Protein AF-A0A433XZ37-F1 (afdb_monomer)

Sequence (106 aa):
MSTLIHKKKLYQQDKIGKCVFVGYGHDGVAKYCSMCGTTPSKPFNQYREHYDKSYPFHLTGYSSNNRVYVSKSPIDVMSRATLSLLRGQEWKSDHYLSLGLSGSCT

Foldseek 3Di:
DVVCVVLVQWDADPPQRWIKGFFADPVRHTQAIAIDHPDPPDDDPPDDVRRDLVRFRKDAADPVADAEAEDAAPVVQVVVLVVCVVVVHHSSNYMYTHSGNPPPPD

Structure (mmCIF, N/CA/C/O backbone):
data_AF-A0A433XZ37-F1
#
_entry.id   AF-A0A433XZ37-F1
#
loop_
_atom_site.group_PDB
_atom_site.id
_atom_site.type_symbol
_atom_site.label_atom_id
_atom_site.label_alt_id
_atom_site.label_comp_id
_atom_site.label_asym_id
_atom_site.label_entity_id
_atom_site.label_seq_id
_atom_site.pdbx_PDB_ins_code
_atom_site.Cartn_x
_atom_site.Cartn_y
_atom_site.Cartn_z
_atom_site.occupancy
_atom_site.B_iso_or_equiv
_atom_site.auth_seq_id
_atom_site.auth_comp_id
_atom_site.auth_asym_id
_atom_site.auth_atom_id
_atom_site.pdbx_PDB_model_num
ATOM 1 N N . MET A 1 1 ? 2.896 0.439 7.844 1.00 76.62 1 MET A N 1
ATOM 2 C CA . MET A 1 1 ? 3.177 0.490 6.387 1.00 76.62 1 MET A CA 1
ATOM 3 C C . MET A 1 1 ? 4.399 -0.325 5.952 1.00 76.62 1 MET A C 1
ATOM 5 O O . MET A 1 1 ? 4.381 -0.819 4.832 1.00 76.62 1 MET A O 1
ATOM 9 N N . SER A 1 2 ? 5.399 -0.574 6.811 1.00 82.56 2 SER A N 1
ATOM 10 C CA . SER A 1 2 ? 6.548 -1.468 6.522 1.00 82.56 2 SER A CA 1
ATOM 11 C C . SER A 1 2 ? 6.164 -2.852 5.971 1.00 82.56 2 SER A C 1
ATOM 13 O O . SER A 1 2 ? 6.851 -3.401 5.117 1.00 82.56 2 SER A O 1
ATOM 15 N N . THR A 1 3 ? 5.009 -3.390 6.372 1.00 86.62 3 THR A N 1
ATOM 16 C CA . THR A 1 3 ? 4.447 -4.649 5.854 1.00 86.62 3 THR A CA 1
ATOM 17 C C . THR A 1 3 ? 4.325 -4.695 4.327 1.00 86.62 3 THR A C 1
ATOM 19 O O . THR A 1 3 ? 4.411 -5.774 3.750 1.00 86.62 3 THR A O 1
ATOM 22 N N . LEU A 1 4 ? 4.132 -3.557 3.652 1.00 89.69 4 LEU A N 1
ATOM 23 C CA . LEU A 1 4 ? 4.024 -3.511 2.189 1.00 89.69 4 LEU A CA 1
ATOM 24 C C . LEU A 1 4 ? 5.358 -3.786 1.499 1.00 89.69 4 LEU A C 1
ATOM 26 O O . LEU A 1 4 ? 5.367 -4.415 0.444 1.00 89.69 4 LEU A O 1
ATOM 30 N N . ILE A 1 5 ? 6.462 -3.384 2.130 1.00 90.69 5 ILE A N 1
ATOM 31 C CA . ILE A 1 5 ? 7.822 -3.676 1.673 1.00 90.69 5 ILE A CA 1
ATOM 32 C C . ILE A 1 5 ? 8.104 -5.167 1.858 1.00 90.69 5 ILE A C 1
ATOM 34 O O . ILE A 1 5 ? 8.489 -5.845 0.910 1.00 90.69 5 ILE A O 1
ATOM 38 N N . HIS A 1 6 ? 7.793 -5.720 3.036 1.00 90.00 6 HIS A N 1
ATOM 39 C CA . HIS A 1 6 ? 7.956 -7.157 3.298 1.00 90.00 6 HIS A CA 1
ATOM 40 C C . HIS A 1 6 ? 7.121 -8.032 2.350 1.00 90.00 6 HIS A C 1
ATOM 42 O O . HIS A 1 6 ? 7.578 -9.080 1.906 1.00 90.00 6 HIS A O 1
ATOM 48 N N . LYS A 1 7 ? 5.912 -7.582 1.988 1.00 88.56 7 LYS A N 1
ATOM 49 C CA . LYS A 1 7 ? 5.038 -8.257 1.014 1.00 88.56 7 LYS A CA 1
ATOM 50 C C . LYS A 1 7 ? 5.389 -7.958 -0.449 1.00 88.56 7 LYS A C 1
ATOM 52 O O . LYS A 1 7 ? 4.627 -8.347 -1.328 1.00 88.56 7 LYS A O 1
ATOM 57 N N . LYS A 1 8 ? 6.485 -7.239 -0.717 1.00 90.75 8 LYS A N 1
ATOM 58 C CA . LYS A 1 8 ? 6.927 -6.826 -2.061 1.00 90.75 8 LYS A CA 1
ATOM 59 C C . LYS A 1 8 ? 5.879 -6.016 -2.852 1.00 90.75 8 LYS A C 1
ATOM 61 O O . LYS A 1 8 ? 5.983 -5.877 -4.063 1.00 90.75 8 LYS A O 1
ATOM 66 N N . LYS A 1 9 ? 4.883 -5.427 -2.174 1.00 89.69 9 LYS A N 1
ATOM 67 C CA . LYS A 1 9 ? 3.854 -4.566 -2.792 1.00 89.69 9 LYS A CA 1
ATOM 68 C C . LYS A 1 9 ? 4.331 -3.124 -2.988 1.00 89.69 9 LYS A C 1
ATOM 70 O O . LYS A 1 9 ? 3.719 -2.400 -3.767 1.00 89.69 9 LYS A O 1
ATOM 75 N N . LEU A 1 10 ? 5.379 -2.712 -2.271 1.00 89.81 10 LEU A N 1
ATOM 76 C CA . LEU A 1 10 ? 6.005 -1.394 -2.354 1.00 89.81 10 LEU A CA 1
ATOM 77 C C . LEU A 1 10 ? 7.528 -1.537 -2.313 1.00 89.81 10 LEU A C 1
ATOM 79 O O . LEU A 1 10 ? 8.052 -2.139 -1.379 1.00 89.81 10 LEU A O 1
ATOM 83 N N . TYR A 1 11 ? 8.233 -0.956 -3.277 1.00 87.81 11 TYR A N 1
ATOM 84 C CA . TYR A 1 11 ? 9.695 -0.853 -3.259 1.00 87.81 11 TYR A CA 1
ATOM 85 C C . TYR A 1 11 ? 10.174 0.428 -3.945 1.00 87.81 11 TYR A C 1
ATOM 87 O O . TYR A 1 11 ? 9.428 1.063 -4.690 1.00 87.81 11 TYR A O 1
ATOM 95 N N . GLN A 1 12 ? 11.421 0.812 -3.688 1.00 85.75 12 GLN A N 1
ATOM 96 C CA . GLN A 1 12 ? 12.088 1.893 -4.406 1.00 85.75 12 GLN A CA 1
ATOM 97 C C . GLN A 1 12 ? 12.899 1.297 -5.558 1.00 85.75 12 GLN A C 1
ATOM 99 O O . GLN A 1 12 ? 13.573 0.287 -5.381 1.00 85.75 12 GLN A O 1
ATOM 104 N N . GLN A 1 13 ? 12.817 1.889 -6.747 1.00 81.06 13 GLN A N 1
ATOM 105 C CA . GLN A 1 13 ? 13.660 1.491 -7.869 1.00 81.06 13 GLN A CA 1
ATOM 106 C C . GLN A 1 13 ? 14.982 2.259 -7.833 1.00 81.06 13 GLN A C 1
ATOM 108 O O . GLN A 1 13 ? 15.003 3.466 -8.081 1.00 81.06 13 GLN A O 1
ATOM 113 N N . ASP A 1 14 ? 16.078 1.538 -7.608 1.00 73.38 14 ASP A N 1
ATOM 114 C CA . ASP A 1 14 ? 17.410 2.097 -7.333 1.00 73.38 14 ASP A CA 1
ATOM 115 C C . ASP A 1 14 ? 17.910 3.078 -8.401 1.00 73.38 14 ASP A C 1
ATOM 117 O O . ASP A 1 14 ? 18.469 4.124 -8.087 1.00 73.38 14 ASP A O 1
ATOM 121 N N . LYS A 1 15 ? 17.673 2.779 -9.684 1.00 68.75 15 LYS A N 1
ATOM 122 C CA . LYS A 1 15 ? 18.216 3.575 -10.801 1.00 68.75 15 LYS A CA 1
ATOM 123 C C . LYS A 1 15 ? 17.496 4.900 -11.041 1.00 68.75 15 LYS A C 1
ATOM 125 O O . LYS A 1 15 ? 18.077 5.807 -11.626 1.00 68.75 15 LYS A O 1
ATOM 130 N N . ILE A 1 16 ? 16.221 4.991 -10.669 1.00 68.44 16 ILE A N 1
ATOM 131 C CA . ILE A 1 16 ? 15.375 6.151 -10.992 1.00 68.44 16 ILE A CA 1
ATOM 132 C C . ILE A 1 16 ? 14.776 6.829 -9.758 1.00 68.44 16 ILE A C 1
ATOM 134 O O . ILE A 1 16 ? 14.077 7.828 -9.904 1.00 68.44 16 ILE A O 1
ATOM 138 N N . GLY A 1 17 ? 15.020 6.296 -8.557 1.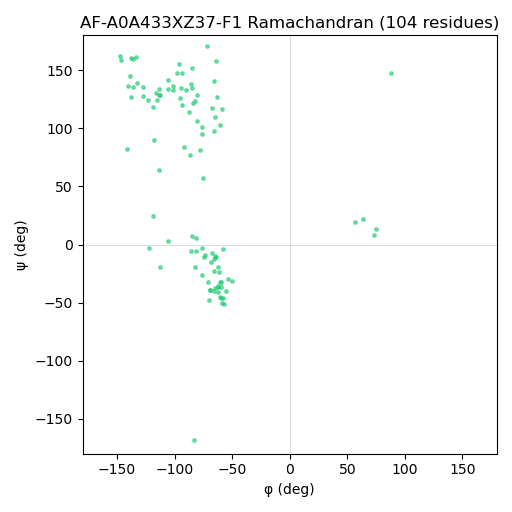00 71.25 17 GLY A N 1
ATOM 139 C CA . GLY A 1 17 ? 14.556 6.876 -7.296 1.00 71.25 17 GLY A CA 1
ATOM 140 C C . GLY A 1 17 ? 13.033 6.923 -7.150 1.00 71.25 17 GLY A C 1
ATOM 141 O O . GLY A 1 17 ? 12.520 7.740 -6.389 1.00 71.25 17 GLY A O 1
ATOM 142 N N . LYS A 1 18 ? 12.297 6.083 -7.888 1.00 76.94 18 LYS A N 1
ATOM 143 C CA . LYS A 1 18 ? 10.828 6.074 -7.889 1.00 76.94 18 LYS A CA 1
ATOM 144 C C . LYS A 1 18 ? 10.260 5.010 -6.967 1.00 76.94 18 LYS A C 1
ATOM 146 O O . LYS A 1 18 ? 10.824 3.923 -6.857 1.00 76.94 18 LYS A O 1
ATOM 151 N N . CYS A 1 19 ? 9.108 5.306 -6.375 1.00 83.19 19 CYS A N 1
ATOM 152 C CA . CYS A 1 19 ? 8.319 4.329 -5.639 1.00 83.19 19 CYS A CA 1
ATOM 153 C C . CYS A 1 19 ? 7.510 3.489 -6.624 1.00 83.19 19 CYS A C 1
ATOM 155 O O . CYS A 1 19 ? 6.792 4.027 -7.470 1.00 83.19 19 CYS A O 1
ATOM 157 N N . VAL A 1 20 ? 7.612 2.175 -6.487 1.00 85.44 20 VAL A N 1
ATOM 158 C CA . VAL A 1 20 ? 6.922 1.198 -7.316 1.00 85.44 20 VAL A CA 1
ATOM 159 C C . VAL A 1 20 ? 5.894 0.456 -6.476 1.00 85.44 20 VAL A C 1
ATOM 161 O O . VAL A 1 20 ? 6.208 -0.066 -5.407 1.00 85.44 20 VAL A O 1
ATOM 164 N N . PHE A 1 21 ? 4.664 0.416 -6.975 1.00 87.94 21 PHE A N 1
ATOM 165 C CA . PHE A 1 21 ? 3.507 -0.216 -6.357 1.00 87.94 21 PHE A CA 1
ATOM 166 C C . PHE A 1 21 ? 3.065 -1.402 -7.197 1.00 87.94 21 PHE 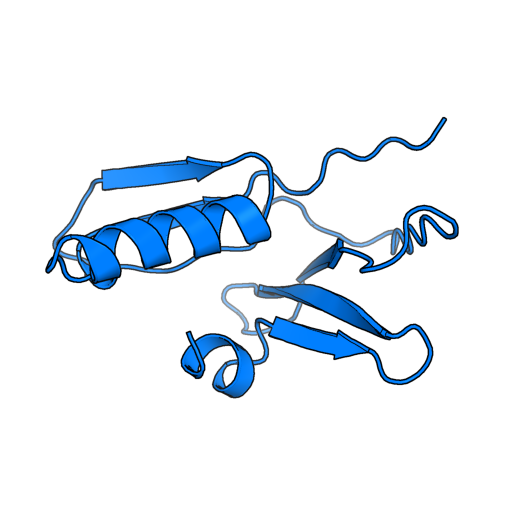A C 1
ATOM 168 O O . PHE A 1 21 ? 2.830 -1.244 -8.394 1.00 87.94 21 PHE A O 1
ATOM 175 N N . VAL A 1 22 ? 2.902 -2.567 -6.575 1.00 88.44 22 VAL A N 1
ATOM 176 C CA . VAL A 1 22 ? 2.595 -3.813 -7.288 1.00 88.44 22 VAL A CA 1
ATOM 177 C C . VAL A 1 22 ? 1.225 -4.355 -6.905 1.00 88.44 22 VAL A C 1
ATOM 179 O O . VAL A 1 22 ? 0.895 -4.505 -5.723 1.00 88.44 22 VAL A O 1
ATOM 182 N N . GLY A 1 23 ? 0.439 -4.675 -7.928 1.00 87.50 23 GLY A N 1
ATOM 183 C CA . GLY A 1 23 ? -0.754 -5.502 -7.822 1.00 87.50 23 GLY A CA 1
ATOM 184 C C . GLY A 1 23 ? -0.416 -6.955 -8.146 1.00 87.50 23 GLY A C 1
ATOM 185 O O . GLY A 1 23 ? 0.175 -7.257 -9.188 1.00 87.50 23 GLY A O 1
ATOM 186 N N . TYR A 1 24 ? -0.771 -7.846 -7.225 1.00 88.12 24 TYR A N 1
ATOM 187 C CA . TYR A 1 24 ? -0.533 -9.281 -7.339 1.00 88.12 24 TYR A CA 1
ATOM 188 C C . TYR A 1 24 ? -1.830 -10.010 -7.663 1.00 88.12 24 TYR A C 1
ATOM 190 O O . TYR A 1 24 ? -2.883 -9.667 -7.117 1.00 88.12 24 TYR A O 1
ATOM 198 N N . GLY A 1 25 ? -1.726 -11.023 -8.520 1.00 85.69 25 GLY A N 1
ATOM 199 C CA . GLY A 1 25 ? -2.786 -11.990 -8.749 1.00 85.69 25 GLY A CA 1
ATOM 200 C C . GLY A 1 25 ? -2.982 -12.945 -7.580 1.00 85.69 25 GLY A C 1
ATOM 201 O O . GLY A 1 25 ? -2.185 -12.989 -6.640 1.00 85.69 25 GLY A O 1
ATOM 202 N N . HIS A 1 26 ? -4.054 -13.735 -7.650 1.00 84.50 26 HIS A N 1
ATOM 203 C CA . HIS A 1 26 ? -4.320 -14.809 -6.687 1.00 84.50 26 HIS A CA 1
ATOM 204 C C . HIS A 1 26 ? -3.223 -15.887 -6.693 1.00 84.50 2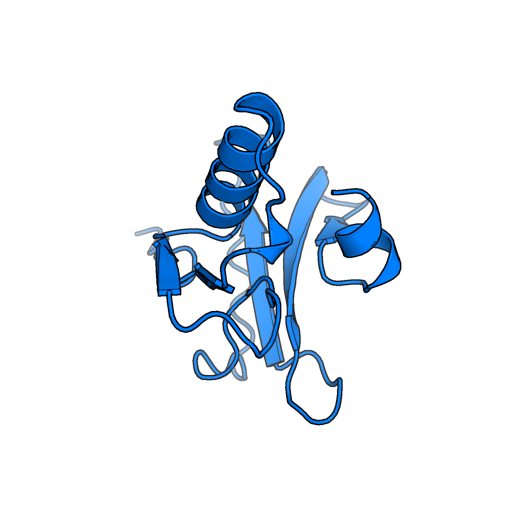6 HIS A C 1
ATOM 206 O O . HIS A 1 26 ? -3.010 -16.549 -5.684 1.00 84.50 26 HIS A O 1
ATOM 212 N N . ASP A 1 27 ? -2.497 -16.010 -7.806 1.00 86.94 27 ASP A N 1
ATOM 213 C CA . ASP A 1 27 ? -1.315 -16.856 -7.992 1.00 86.94 27 ASP A CA 1
ATOM 214 C C . ASP A 1 27 ? -0.040 -16.282 -7.337 1.00 86.94 27 ASP A C 1
ATOM 216 O O . ASP A 1 27 ? 1.016 -16.908 -7.381 1.00 86.94 27 ASP A O 1
ATOM 220 N N . GLY A 1 28 ? -0.106 -15.083 -6.745 1.00 83.56 28 GLY A N 1
ATOM 221 C CA . GLY A 1 28 ? 1.058 -14.385 -6.196 1.00 83.56 28 GLY A CA 1
ATOM 222 C C . GLY A 1 28 ? 1.988 -13.806 -7.266 1.00 83.56 28 GLY A C 1
ATOM 223 O O . GLY A 1 28 ? 3.064 -13.302 -6.935 1.00 83.56 28 GLY A O 1
ATOM 224 N N . VAL A 1 29 ? 1.588 -13.831 -8.541 1.00 86.25 29 VAL A N 1
ATOM 225 C CA . VAL A 1 2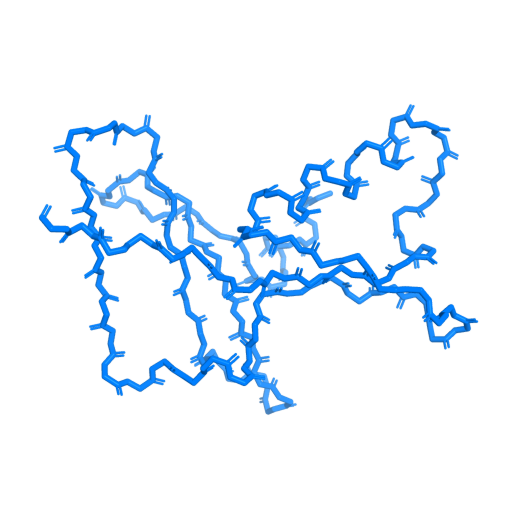9 ? 2.360 -13.265 -9.651 1.00 86.25 29 VAL A CA 1
ATOM 226 C C . VAL A 1 29 ? 2.042 -11.779 -9.775 1.00 86.25 29 VAL A C 1
ATOM 228 O O . VAL A 1 29 ? 0.894 -11.356 -9.640 1.00 86.25 29 VAL A O 1
ATOM 231 N N . ALA A 1 30 ? 3.059 -10.954 -10.015 1.00 84.38 30 ALA A N 1
ATOM 232 C CA . ALA A 1 30 ? 2.856 -9.534 -10.281 1.00 84.38 30 ALA A CA 1
ATOM 233 C C . ALA A 1 30 ? 2.135 -9.366 -11.629 1.00 84.38 30 ALA A C 1
ATOM 235 O O . ALA A 1 30 ? 2.669 -9.749 -12.668 1.00 84.38 30 ALA A O 1
ATOM 236 N N . LYS A 1 31 ? 0.926 -8.798 -11.606 1.00 83.19 31 LYS A N 1
ATOM 237 C CA . LYS A 1 31 ? 0.087 -8.574 -12.800 1.00 83.19 31 LYS A CA 1
ATOM 238 C C . LYS A 1 31 ? -0.087 -7.090 -13.121 1.00 83.19 31 LYS A C 1
ATOM 240 O O . LYS A 1 31 ? -0.410 -6.736 -14.248 1.00 83.19 31 LYS A O 1
ATOM 245 N N . TYR A 1 32 ? 0.162 -6.218 -12.146 1.00 82.75 32 TYR A N 1
ATOM 246 C CA . TYR A 1 32 ? 0.035 -4.771 -12.280 1.00 82.75 32 TYR A CA 1
ATOM 247 C C . TYR A 1 32 ? 1.193 -4.053 -11.590 1.00 82.75 32 TYR A C 1
ATOM 249 O O . TYR A 1 32 ? 1.654 -4.470 -10.526 1.00 82.75 32 TYR A O 1
ATOM 257 N N . CYS A 1 33 ? 1.630 -2.939 -12.171 1.00 80.94 33 CYS A N 1
ATOM 258 C CA . CYS A 1 33 ? 2.643 -2.072 -11.594 1.00 80.94 33 CYS A CA 1
ATOM 259 C C . CYS A 1 33 ? 2.281 -0.602 -11.831 1.00 80.94 33 CYS A C 1
ATOM 261 O O . CYS A 1 33 ? 1.896 -0.219 -12.934 1.00 80.94 33 CYS A O 1
ATOM 263 N N . SER A 1 34 ? 2.437 0.225 -10.800 1.00 79.12 34 SER A N 1
ATOM 264 C CA . SER A 1 34 ? 2.298 1.677 -10.874 1.00 79.12 34 SER A CA 1
ATOM 265 C C . SER A 1 34 ? 3.536 2.329 -10.283 1.00 79.12 34 SER A C 1
ATOM 267 O O . SER A 1 34 ? 3.974 1.952 -9.200 1.00 79.12 34 SER A O 1
ATOM 269 N N . MET A 1 35 ? 4.076 3.345 -10.949 1.00 77.50 35 MET A N 1
ATOM 270 C CA . MET A 1 35 ? 5.241 4.080 -10.458 1.00 77.50 35 MET A CA 1
ATOM 271 C C . MET A 1 35 ? 4.857 5.513 -10.114 1.00 77.50 35 MET A C 1
ATOM 273 O O . MET A 1 35 ? 4.197 6.185 -10.900 1.00 77.50 35 MET A O 1
ATOM 277 N N . CYS A 1 36 ? 5.296 5.989 -8.954 1.00 72.31 36 CYS A N 1
ATOM 278 C CA . CYS A 1 36 ? 5.221 7.395 -8.578 1.00 72.31 36 CYS A CA 1
ATOM 279 C C . CYS A 1 36 ? 6.648 7.932 -8.442 1.00 72.31 36 CYS A C 1
ATOM 281 O O . CYS A 1 36 ? 7.474 7.354 -7.731 1.00 72.31 36 CYS A O 1
ATOM 283 N N . GLY A 1 37 ? 6.962 8.999 -9.177 1.00 63.78 37 GLY A N 1
ATOM 284 C CA . GLY A 1 37 ? 8.250 9.676 -9.065 1.00 63.78 37 GLY A CA 1
ATOM 285 C C . GLY A 1 37 ? 8.253 10.705 -7.941 1.00 63.78 37 GLY A C 1
ATOM 286 O O . GLY A 1 37 ? 7.224 11.295 -7.637 1.00 63.78 37 GLY A O 1
ATOM 287 N N . THR A 1 38 ? 9.425 10.951 -7.363 1.00 55.97 38 THR A N 1
ATOM 288 C CA . THR A 1 38 ? 9.681 12.063 -6.430 1.00 55.97 38 THR A CA 1
ATOM 289 C C . THR A 1 38 ? 10.049 13.364 -7.152 1.00 55.97 38 THR A C 1
ATOM 291 O O . THR A 1 38 ? 10.172 14.408 -6.521 1.00 55.97 38 THR A O 1
ATOM 294 N N . THR A 1 39 ? 10.214 13.321 -8.479 1.00 54.72 39 THR A N 1
ATOM 295 C CA . THR A 1 39 ? 10.614 14.456 -9.323 1.00 54.72 39 THR A CA 1
ATOM 296 C C . THR A 1 39 ? 9.630 14.643 -10.488 1.00 54.72 39 THR A C 1
ATOM 298 O O . THR A 1 39 ? 9.393 13.686 -11.232 1.00 54.72 39 THR A O 1
ATOM 301 N N . PRO A 1 40 ? 9.082 15.857 -10.701 1.00 53.59 40 PRO A N 1
ATOM 302 C CA . PRO A 1 40 ? 8.139 16.135 -11.791 1.00 53.59 40 PRO A CA 1
ATOM 303 C C . PRO A 1 40 ? 8.766 16.066 -13.197 1.00 53.59 40 PRO A C 1
ATOM 305 O O . PRO A 1 40 ? 8.046 15.967 -14.183 1.00 53.59 40 PRO A O 1
ATOM 308 N N . SER A 1 41 ? 10.098 16.075 -13.310 1.00 49.75 41 SER A N 1
ATOM 309 C CA . SER A 1 41 ? 10.822 16.214 -14.583 1.00 49.75 41 SER A CA 1
ATOM 310 C C . SER A 1 41 ? 10.971 14.934 -15.414 1.00 49.75 41 SER A C 1
ATOM 312 O O . SER A 1 41 ? 11.479 14.998 -16.530 1.00 49.75 41 SER A O 1
ATOM 314 N N . LYS A 1 42 ? 10.560 13.764 -14.908 1.00 50.59 42 LYS A N 1
ATOM 315 C CA . LYS A 1 42 ? 10.633 12.505 -15.669 1.00 50.59 42 LYS A CA 1
ATOM 316 C C . LYS A 1 42 ? 9.408 11.635 -15.410 1.00 50.59 42 LYS A C 1
ATOM 318 O O . LYS A 1 42 ? 9.507 10.712 -14.599 1.00 50.59 42 LYS A O 1
ATOM 323 N N . PRO A 1 43 ? 8.256 11.852 -16.066 1.00 49.38 43 PRO A N 1
ATOM 324 C CA . PRO A 1 43 ? 7.236 10.812 -16.151 1.00 49.38 43 PRO A CA 1
ATOM 325 C C . PRO A 1 43 ? 7.870 9.590 -16.833 1.00 49.38 43 PRO A C 1
ATOM 327 O O . PRO A 1 43 ? 8.358 9.662 -17.951 1.00 49.38 43 PRO A O 1
ATOM 330 N N . PHE A 1 44 ? 7.956 8.473 -16.114 1.00 44.97 44 PHE A N 1
ATOM 331 C CA . PHE A 1 44 ? 8.451 7.210 -16.667 1.00 44.97 44 PHE A CA 1
ATOM 332 C C . PHE A 1 44 ? 7.286 6.248 -16.560 1.00 44.97 44 PHE A C 1
ATOM 334 O O . PHE A 1 44 ? 7.074 5.635 -15.515 1.00 44.97 44 PHE A O 1
ATOM 341 N N . ASN A 1 45 ? 6.487 6.223 -17.618 1.00 50.19 45 ASN A N 1
ATOM 342 C CA . ASN A 1 45 ? 5.386 5.296 -17.784 1.00 50.19 45 ASN A CA 1
ATOM 343 C C . ASN A 1 45 ? 5.930 4.083 -18.530 1.00 50.19 45 ASN A C 1
ATOM 345 O O . ASN A 1 45 ? 5.834 4.003 -19.749 1.00 50.19 45 ASN A O 1
ATOM 349 N N . GLN A 1 46 ? 6.532 3.135 -17.813 1.00 47.38 46 GLN A N 1
ATOM 350 C CA . GLN A 1 46 ? 6.803 1.836 -18.420 1.00 47.38 46 GLN A CA 1
ATOM 351 C C . GLN A 1 46 ? 5.503 1.040 -18.425 1.00 47.38 46 GLN A C 1
ATOM 353 O O . GLN A 1 46 ? 5.282 0.229 -17.528 1.00 47.38 46 GLN A O 1
ATOM 358 N N . TYR A 1 47 ? 4.639 1.306 -19.407 1.00 46.53 47 TYR A N 1
ATOM 359 C CA . TYR A 1 47 ? 3.538 0.414 -19.755 1.00 46.53 47 TYR A CA 1
ATOM 360 C C . TYR A 1 47 ? 4.175 -0.882 -20.271 1.00 46.53 47 TYR A C 1
ATOM 362 O O . TYR A 1 47 ? 4.827 -0.884 -21.309 1.00 46.53 47 TYR A O 1
ATOM 370 N N . ARG A 1 48 ? 4.081 -1.977 -19.515 1.00 48.81 48 ARG A N 1
ATOM 371 C CA . ARG A 1 48 ? 4.271 -3.308 -20.086 1.00 48.81 48 ARG A CA 1
ATOM 372 C C . ARG A 1 48 ? 2.920 -3.704 -20.658 1.00 48.81 48 ARG A C 1
ATOM 374 O O . ARG A 1 48 ? 1.906 -3.550 -19.983 1.00 48.81 48 ARG A O 1
ATOM 381 N N . GLU A 1 49 ? 2.923 -4.235 -21.872 1.00 47.06 49 GLU A N 1
ATOM 382 C CA . GLU A 1 49 ? 1.737 -4.634 -22.648 1.00 47.06 49 GLU A CA 1
ATOM 383 C C . GLU A 1 49 ? 0.839 -5.683 -21.953 1.00 47.06 49 GLU A C 1
ATOM 385 O O . GLU A 1 49 ? -0.240 -5.996 -22.438 1.00 47.06 49 GLU A O 1
ATOM 390 N N . HIS A 1 50 ? 1.234 -6.184 -20.778 1.00 53.34 50 HIS A N 1
ATOM 391 C CA . HIS A 1 50 ? 0.519 -7.201 -20.005 1.00 53.34 50 HIS A CA 1
ATOM 392 C C . HIS A 1 50 ? 0.063 -6.727 -18.616 1.00 53.34 50 HIS A C 1
ATOM 394 O O . HIS A 1 50 ? -0.090 -7.550 -17.713 1.00 53.34 50 HIS A O 1
ATOM 400 N N . TYR A 1 51 ? -0.124 -5.420 -18.397 1.00 64.12 51 TYR A N 1
ATOM 401 C CA . TYR A 1 51 ? -0.726 -4.958 -17.145 1.00 64.12 51 TYR A CA 1
ATOM 402 C C . TYR A 1 51 ? -2.229 -5.186 -17.138 1.00 64.12 51 TYR A C 1
ATOM 404 O O . TYR A 1 51 ? -3.007 -4.402 -17.685 1.00 64.12 51 TYR A O 1
ATOM 412 N N . ASP A 1 52 ? -2.632 -6.245 -16.454 1.00 69.12 52 ASP A N 1
ATOM 413 C CA . ASP A 1 52 ? -4.033 -6.532 -16.228 1.00 69.12 52 ASP A CA 1
ATOM 414 C C . ASP A 1 52 ? -4.545 -5.678 -15.058 1.00 69.12 52 ASP A C 1
ATOM 416 O O . ASP A 1 52 ? -4.230 -5.903 -13.885 1.00 69.12 52 ASP A O 1
ATOM 420 N N . LYS A 1 53 ? -5.339 -4.655 -15.399 1.00 70.00 53 LYS A N 1
ATOM 421 C CA . LYS A 1 53 ? -5.976 -3.745 -14.434 1.00 70.00 53 LYS A CA 1
ATOM 422 C C . LYS A 1 53 ? -6.985 -4.453 -13.523 1.00 70.00 53 LYS A C 1
ATOM 424 O O . LYS A 1 53 ? -7.388 -3.860 -12.526 1.00 70.00 53 LYS A O 1
ATOM 429 N N . SER A 1 54 ? -7.343 -5.705 -13.813 1.00 80.94 54 SER A N 1
ATOM 430 C CA . SER A 1 54 ? -8.138 -6.566 -12.928 1.00 80.94 54 SER A CA 1
ATOM 431 C C . SER A 1 54 ? -7.395 -6.919 -11.634 1.00 80.94 54 SER A C 1
ATOM 433 O O . SER A 1 54 ? -8.019 -7.374 -10.678 1.00 80.94 54 SER A O 1
ATOM 435 N N . TYR A 1 55 ? -6.083 -6.654 -11.562 1.00 84.44 55 TYR A N 1
ATOM 436 C CA . TYR A 1 55 ? -5.252 -6.862 -10.374 1.00 84.44 55 TYR A CA 1
ATOM 437 C C . TYR A 1 55 ? -4.728 -5.544 -9.789 1.00 84.44 55 TYR A C 1
ATOM 439 O O . TYR A 1 55 ? -3.519 -5.305 -9.762 1.00 84.44 55 TYR A O 1
ATOM 447 N N . PRO A 1 56 ? -5.608 -4.660 -9.295 1.00 88.81 56 PRO A N 1
ATOM 448 C CA . PRO A 1 56 ? -5.207 -3.375 -8.742 1.00 88.81 56 PRO A CA 1
ATOM 449 C C . PRO A 1 56 ? -4.339 -3.515 -7.487 1.00 88.81 56 PRO A C 1
ATOM 451 O O . PRO A 1 56 ? -4.399 -4.495 -6.730 1.00 88.81 56 PRO A O 1
ATOM 454 N N . PHE A 1 57 ? -3.574 -2.459 -7.202 1.00 91.25 57 PHE A N 1
ATOM 455 C CA . PHE A 1 57 ? -2.967 -2.298 -5.887 1.00 91.25 57 PHE A CA 1
ATOM 456 C C . PHE A 1 57 ? -4.066 -2.154 -4.826 1.00 91.25 57 PHE A C 1
ATOM 458 O O . PHE A 1 57 ? -4.942 -1.294 -4.932 1.00 91.25 57 PHE A O 1
ATOM 465 N N . HIS A 1 58 ? -3.996 -2.978 -3.784 1.00 93.50 58 HIS A N 1
ATOM 466 C CA . HIS A 1 58 ? -4.996 -3.008 -2.722 1.00 93.50 58 HIS A CA 1
ATOM 467 C C . HIS A 1 58 ? -4.384 -3.351 -1.363 1.00 93.50 58 HIS A C 1
ATOM 469 O O . HIS A 1 58 ? -3.326 -3.986 -1.270 1.00 93.50 58 HIS A O 1
ATOM 475 N N . LEU A 1 59 ? -5.097 -2.982 -0.305 1.00 94.00 59 LEU A N 1
ATOM 476 C CA . LEU A 1 59 ? -4.839 -3.364 1.075 1.00 94.00 59 LEU A CA 1
ATOM 477 C C . LEU A 1 59 ? -6.045 -4.147 1.587 1.00 94.00 59 LEU A C 1
ATOM 479 O O . LEU A 1 59 ? -7.155 -3.623 1.623 1.00 94.00 59 LEU A O 1
ATOM 483 N N . THR A 1 60 ? -5.819 -5.401 1.961 1.00 93.38 60 THR A N 1
ATOM 484 C CA . THR A 1 60 ? -6.868 -6.281 2.480 1.00 93.38 60 THR A CA 1
ATOM 485 C C . THR A 1 60 ? -7.041 -6.035 3.973 1.00 93.38 60 THR A C 1
ATOM 487 O O . THR A 1 60 ? -6.075 -6.170 4.733 1.00 93.38 60 THR A O 1
ATOM 490 N N . GLY A 1 61 ? -8.255 -5.661 4.365 1.00 93.25 61 GLY A N 1
ATOM 491 C CA . GLY A 1 61 ? -8.686 -5.602 5.754 1.00 93.25 61 GLY A CA 1
ATOM 492 C C . GLY A 1 61 ? -9.141 -6.964 6.274 1.00 93.25 61 GLY A C 1
ATOM 493 O O . GLY A 1 61 ? -8.931 -7.999 5.642 1.00 93.25 61 GLY A O 1
ATOM 494 N N . TYR A 1 62 ? -9.775 -6.973 7.440 1.00 94.25 62 TYR A N 1
ATOM 495 C CA . TYR A 1 62 ? -10.381 -8.163 8.017 1.00 94.25 62 TYR A CA 1
ATOM 496 C C . TYR A 1 62 ? -11.556 -8.654 7.173 1.00 94.25 62 TYR A C 1
ATOM 498 O O . TYR A 1 62 ? -12.371 -7.862 6.700 1.00 94.25 62 TYR A O 1
ATOM 506 N N . SER A 1 63 ? -11.676 -9.975 7.038 1.00 90.94 63 SER A N 1
ATOM 507 C CA . SER A 1 63 ? -12.767 -10.615 6.292 1.00 90.94 63 SER A CA 1
ATOM 508 C C . SER A 1 63 ? -14.153 -10.344 6.884 1.00 90.94 63 SER A C 1
ATOM 510 O O . SER A 1 63 ? -15.145 -10.493 6.186 1.00 90.94 63 SER A O 1
ATOM 512 N N . SER A 1 64 ? -14.230 -9.942 8.157 1.00 92.06 64 SER A N 1
ATOM 513 C CA . SER A 1 64 ? -15.471 -9.541 8.828 1.00 92.06 64 SER A CA 1
ATOM 514 C C . SER A 1 64 ? -15.984 -8.159 8.406 1.00 92.06 64 SER A C 1
ATOM 516 O O . SER A 1 64 ? -17.107 -7.804 8.755 1.00 92.06 64 SER A O 1
ATOM 518 N N . ASN A 1 65 ? -15.184 -7.374 7.675 1.00 91.50 65 ASN A N 1
ATOM 519 C CA . ASN A 1 65 ? -15.540 -6.024 7.255 1.00 91.50 65 ASN A CA 1
ATOM 520 C C . ASN A 1 65 ? -15.883 -5.965 5.765 1.00 91.50 65 ASN A C 1
ATOM 522 O O . ASN A 1 65 ? -15.125 -6.436 4.919 1.00 91.50 65 ASN A O 1
ATOM 526 N N . ASN A 1 66 ? -16.995 -5.293 5.454 1.00 92.81 66 ASN A N 1
ATOM 527 C CA . ASN A 1 66 ? -17.555 -5.197 4.099 1.00 92.81 66 ASN A CA 1
ATOM 528 C C . ASN A 1 66 ? -17.331 -3.828 3.435 1.00 92.81 66 ASN A C 1
ATOM 530 O O . ASN A 1 66 ? -17.828 -3.578 2.338 1.00 92.81 66 ASN A O 1
ATOM 534 N N . ARG A 1 67 ? -16.616 -2.909 4.095 1.00 94.81 67 ARG A N 1
ATOM 535 C CA . ARG A 1 67 ? -16.369 -1.563 3.567 1.00 94.81 67 ARG A CA 1
ATOM 536 C C . ARG A 1 67 ? -15.082 -1.528 2.745 1.00 94.81 67 ARG A C 1
ATOM 538 O O . ARG A 1 67 ? -14.036 -2.016 3.172 1.00 94.81 67 ARG A O 1
ATOM 545 N N . VAL A 1 68 ? -15.176 -0.909 1.568 1.00 95.50 68 VAL A N 1
ATOM 546 C CA . VAL A 1 68 ? -14.065 -0.728 0.629 1.00 95.50 68 VAL A CA 1
ATOM 547 C C . VAL A 1 68 ? -13.882 0.758 0.334 1.00 95.50 68 VAL A C 1
ATOM 549 O O . VAL A 1 68 ? -14.803 1.429 -0.128 1.00 95.50 68 VAL A O 1
ATOM 552 N N . TYR A 1 69 ? -12.678 1.278 0.563 1.00 95.25 69 TYR A N 1
ATOM 553 C CA . TYR A 1 69 ? -12.277 2.611 0.126 1.00 95.25 69 TYR A CA 1
ATOM 554 C C . TYR A 1 69 ? -11.579 2.545 -1.226 1.00 95.25 69 TYR A C 1
ATOM 556 O O . TYR A 1 69 ? -10.517 1.942 -1.358 1.00 95.25 69 TYR A O 1
ATOM 564 N N . VAL A 1 70 ? -12.143 3.222 -2.221 1.00 94.50 70 VAL A N 1
ATOM 565 C CA . VAL A 1 70 ? -11.567 3.305 -3.566 1.00 94.50 70 VAL A CA 1
ATOM 566 C C . VAL A 1 70 ? -10.875 4.655 -3.734 1.00 94.50 70 VAL A C 1
ATOM 568 O O . VAL A 1 70 ? -11.414 5.691 -3.344 1.00 94.50 70 VAL A O 1
ATOM 571 N N . SER A 1 71 ? -9.654 4.670 -4.263 1.00 92.06 71 SER A N 1
ATOM 572 C CA . SER A 1 71 ? -8.889 5.901 -4.498 1.00 92.06 71 SER A CA 1
ATOM 573 C C . SER A 1 71 ? -8.208 5.908 -5.862 1.00 92.06 71 SER A C 1
ATOM 575 O O . SER A 1 71 ? -7.996 4.863 -6.479 1.00 92.06 71 SER A O 1
ATOM 577 N N . LYS A 1 72 ? -7.862 7.108 -6.341 1.00 88.00 72 LYS A N 1
ATOM 578 C CA . LYS A 1 72 ? -7.293 7.298 -7.680 1.00 88.00 72 LYS A CA 1
ATOM 579 C C . LYS A 1 72 ? -5.925 6.640 -7.814 1.00 88.00 72 LYS A C 1
ATOM 581 O O . LYS A 1 72 ? -5.640 6.056 -8.846 1.00 88.00 72 LYS A O 1
ATOM 586 N N . SER A 1 73 ? -5.098 6.669 -6.773 1.00 87.19 73 SER A N 1
ATOM 587 C CA . SER A 1 73 ? -3.728 6.153 -6.840 1.00 87.19 73 SER A CA 1
ATOM 588 C C . SER A 1 73 ? -3.349 5.267 -5.640 1.00 87.19 73 SER A C 1
ATOM 590 O O . SER A 1 73 ? -4.001 5.329 -4.592 1.00 87.19 73 SER A O 1
ATOM 592 N N . PRO A 1 74 ? -2.296 4.433 -5.757 1.00 90.12 74 PRO A N 1
ATOM 593 C CA . PRO A 1 74 ? -1.788 3.644 -4.633 1.00 90.12 74 PRO A CA 1
ATOM 594 C C . PRO A 1 74 ? -1.326 4.504 -3.452 1.00 90.12 74 PRO A C 1
ATOM 596 O O . PRO A 1 74 ? -1.469 4.096 -2.299 1.00 90.12 74 PRO A O 1
ATOM 599 N N . ILE A 1 75 ? -0.807 5.709 -3.719 1.00 89.81 75 ILE A N 1
ATOM 600 C CA . ILE A 1 75 ? -0.395 6.632 -2.660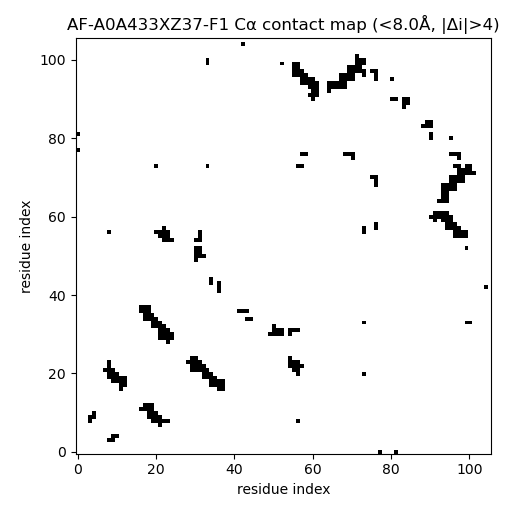 1.00 89.81 75 ILE A CA 1
ATOM 601 C C . ILE A 1 75 ? -1.604 7.173 -1.894 1.00 89.81 75 ILE A C 1
ATOM 603 O O . ILE A 1 75 ? -1.563 7.200 -0.668 1.00 89.81 75 ILE A O 1
ATOM 607 N N . ASP A 1 76 ? -2.714 7.475 -2.572 1.00 91.44 76 ASP A N 1
ATOM 608 C CA . ASP A 1 76 ? -3.960 7.879 -1.907 1.00 91.44 76 ASP A CA 1
ATOM 609 C C . ASP A 1 76 ? -4.505 6.765 -1.003 1.00 91.44 76 ASP A C 1
ATOM 611 O O . ASP A 1 76 ? -4.926 7.034 0.121 1.00 91.44 76 ASP A O 1
ATOM 615 N N . VAL A 1 77 ? -4.442 5.507 -1.462 1.00 93.88 77 VAL A N 1
ATOM 616 C CA . VAL A 1 77 ? -4.821 4.329 -0.665 1.00 93.88 77 VAL A CA 1
ATOM 617 C C . VAL A 1 77 ? -4.013 4.260 0.631 1.00 93.88 77 VAL A C 1
ATOM 619 O O . VAL A 1 77 ? -4.582 4.130 1.717 1.00 93.88 77 VAL A O 1
ATOM 622 N N . MET A 1 78 ? -2.687 4.362 0.535 1.00 93.25 78 MET A N 1
ATOM 623 C CA . MET A 1 78 ? -1.819 4.307 1.712 1.00 93.25 78 MET A CA 1
ATOM 624 C C . MET A 1 78 ? -2.028 5.507 2.635 1.00 93.25 78 MET A C 1
ATOM 626 O O . MET A 1 78 ? -2.057 5.335 3.853 1.00 93.25 78 MET A O 1
ATOM 630 N N . SER A 1 79 ? -2.204 6.706 2.078 1.00 93.62 79 SER A N 1
ATOM 631 C CA . SER A 1 79 ? -2.494 7.920 2.843 1.00 93.62 79 SER A CA 1
ATOM 632 C C . SER A 1 79 ? -3.801 7.775 3.617 1.00 93.62 79 SER A C 1
ATOM 634 O O . SER A 1 79 ? -3.831 8.036 4.816 1.00 93.62 79 SER A O 1
ATOM 636 N N . ARG A 1 80 ? -4.860 7.260 2.981 1.00 94.44 80 ARG A N 1
ATOM 637 C CA . ARG A 1 80 ? -6.154 6.983 3.623 1.00 94.44 80 ARG A CA 1
ATOM 638 C C . ARG A 1 80 ? -6.008 6.010 4.793 1.00 94.44 80 ARG A C 1
ATOM 640 O O . ARG A 1 80 ? -6.456 6.316 5.891 1.00 94.44 80 ARG A O 1
ATOM 647 N N . ALA A 1 81 ? -5.342 4.878 4.573 1.00 94.31 81 ALA A N 1
ATOM 648 C CA . ALA A 1 81 ? -5.097 3.882 5.613 1.00 94.31 81 ALA A CA 1
ATOM 649 C C . ALA A 1 81 ? -4.233 4.437 6.764 1.00 94.31 81 ALA A C 1
ATOM 651 O O . ALA A 1 81 ? -4.453 4.112 7.930 1.00 94.31 81 ALA A O 1
ATOM 652 N N . THR A 1 82 ? -3.274 5.312 6.453 1.00 94.44 82 THR A N 1
ATOM 653 C CA . THR A 1 82 ? -2.439 5.991 7.456 1.00 94.44 82 THR A CA 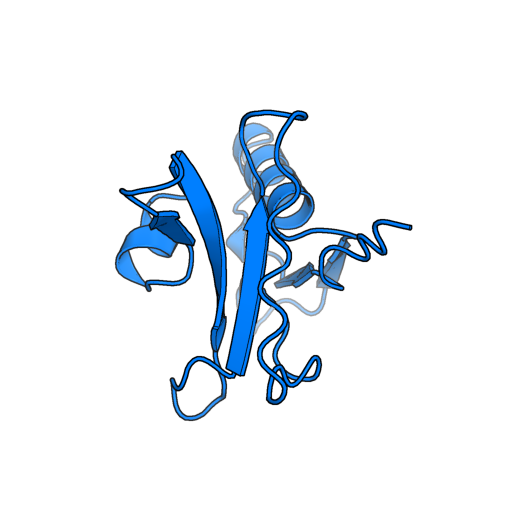1
ATOM 654 C C . THR A 1 82 ? -3.246 7.004 8.264 1.00 94.44 82 THR A C 1
ATOM 656 O O . THR A 1 82 ? -3.083 7.079 9.475 1.00 94.44 82 THR A O 1
ATOM 659 N N . LEU A 1 83 ? -4.167 7.741 7.638 1.00 94.75 83 LEU A N 1
ATOM 660 C CA . LEU A 1 83 ? -5.071 8.641 8.356 1.00 94.75 83 LEU A CA 1
ATOM 661 C C . LEU A 1 83 ? -5.973 7.882 9.338 1.00 94.75 83 LEU A C 1
ATOM 663 O O . LEU A 1 83 ? -6.206 8.387 10.432 1.00 94.75 83 LEU A O 1
ATOM 667 N N . SER A 1 84 ? -6.434 6.673 8.998 1.00 92.31 84 SER A N 1
ATOM 668 C CA . SER A 1 84 ? -7.165 5.812 9.942 1.00 92.31 84 SER A CA 1
ATOM 669 C C . SER A 1 84 ? -6.305 5.476 11.167 1.00 92.31 84 SER A C 1
ATOM 671 O O . SER A 1 84 ? -6.756 5.653 12.297 1.00 92.31 84 SER A O 1
ATOM 673 N N . LEU A 1 85 ? -5.038 5.095 10.953 1.00 92.31 85 LEU A N 1
ATOM 674 C CA . LEU A 1 85 ? -4.077 4.856 12.041 1.00 92.31 85 LEU A CA 1
ATOM 675 C C . LEU A 1 85 ? -3.880 6.088 12.932 1.00 92.31 85 LEU A C 1
ATOM 677 O O . LEU A 1 85 ? -3.919 5.976 14.153 1.00 92.31 85 LEU A O 1
ATOM 681 N N . LEU A 1 86 ? -3.704 7.268 12.331 1.00 94.44 86 LEU A N 1
ATOM 682 C CA . LEU A 1 86 ? -3.515 8.525 13.065 1.00 94.44 86 LEU A CA 1
ATOM 683 C C . LEU A 1 86 ? -4.752 8.939 13.875 1.00 94.44 86 LEU A C 1
ATOM 685 O O . LEU A 1 86 ? -4.627 9.665 14.854 1.00 94.44 86 LEU A O 1
ATOM 689 N N . ARG A 1 87 ? -5.940 8.459 13.497 1.00 94.38 87 ARG A N 1
ATOM 690 C CA . ARG A 1 87 ? -7.195 8.651 14.239 1.00 94.38 87 ARG A CA 1
ATOM 691 C C . ARG A 1 87 ? -7.399 7.623 15.359 1.00 94.38 87 ARG A C 1
ATOM 693 O O . ARG A 1 87 ? -8.483 7.570 15.931 1.00 94.38 87 ARG A O 1
ATOM 700 N N . GLY A 1 88 ? -6.399 6.789 15.649 1.00 93.31 88 GLY A N 1
ATOM 701 C CA . GLY A 1 88 ? -6.493 5.717 16.645 1.00 93.31 88 GLY A CA 1
ATOM 702 C C . GLY A 1 88 ? -7.309 4.509 16.178 1.00 93.31 88 GLY A C 1
ATOM 703 O O . GLY A 1 88 ? -7.671 3.665 16.991 1.00 93.31 88 GLY A O 1
ATOM 704 N N . GLN A 1 89 ? -7.616 4.414 14.881 1.00 91.94 89 GLN A N 1
ATOM 705 C CA . GLN A 1 89 ? -8.341 3.286 14.304 1.00 91.94 89 GLN A CA 1
ATOM 706 C C . GLN A 1 89 ? -7.365 2.270 13.717 1.00 91.94 89 GLN A C 1
ATOM 708 O O . GLN A 1 89 ? -6.261 2.605 13.285 1.00 91.94 89 GLN A O 1
ATOM 713 N N . GLU A 1 90 ? -7.790 1.015 13.618 1.00 92.12 90 GLU A N 1
ATOM 714 C CA . GLU A 1 90 ? -7.003 0.019 12.909 1.00 92.12 90 GLU A CA 1
ATOM 715 C C . GLU A 1 90 ? -7.253 0.115 11.401 1.00 92.12 90 GLU A C 1
ATOM 717 O O . GLU A 1 90 ? -8.384 -0.028 10.940 1.00 92.12 90 GLU A O 1
ATOM 722 N N . TRP A 1 91 ? -6.202 0.314 10.598 1.00 90.94 91 TRP A N 1
ATOM 723 C CA . TRP A 1 91 ? -6.382 0.379 9.144 1.00 90.94 91 TRP A CA 1
ATOM 724 C C . TRP A 1 91 ? -6.968 -0.916 8.577 1.00 90.94 91 TRP A C 1
ATOM 726 O O . TRP A 1 91 ? -7.741 -0.848 7.632 1.00 90.94 91 TRP A O 1
ATOM 736 N N . LYS A 1 92 ? -6.659 -2.082 9.164 1.00 93.25 92 LYS A N 1
ATOM 737 C CA . LYS A 1 92 ? -7.201 -3.379 8.731 1.00 93.25 92 LYS A CA 1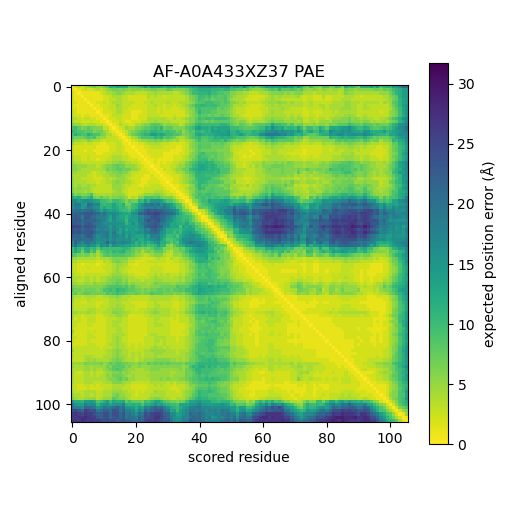
ATOM 738 C C . LYS A 1 92 ? -8.699 -3.532 8.984 1.00 93.25 92 LYS A C 1
ATOM 740 O O . LYS A 1 92 ? -9.281 -4.498 8.507 1.00 93.25 92 LYS A O 1
ATOM 745 N N . SER A 1 93 ? -9.348 -2.599 9.672 1.00 93.56 93 SER A N 1
ATOM 746 C CA . SER A 1 93 ? -10.808 -2.596 9.775 1.00 93.56 93 SER A CA 1
ATOM 747 C C . SER A 1 93 ? -11.504 -2.354 8.432 1.00 93.56 93 SER A C 1
ATOM 749 O O . SER A 1 93 ? -12.706 -2.545 8.336 1.00 93.56 93 SER A O 1
ATOM 751 N N . ASP A 1 94 ? -10.774 -1.974 7.383 1.00 94.88 94 ASP A N 1
ATOM 752 C CA . ASP A 1 94 ? -11.329 -1.719 6.058 1.00 94.88 94 ASP A CA 1
ATOM 753 C C . ASP A 1 94 ? -10.465 -2.292 4.946 1.00 94.88 94 ASP A C 1
ATOM 755 O O . ASP A 1 94 ? -9.262 -2.516 5.105 1.00 94.88 94 ASP A O 1
ATOM 759 N N . HIS A 1 95 ? -11.082 -2.460 3.781 1.00 95.81 95 HIS A N 1
ATOM 760 C CA . HIS A 1 95 ? -10.373 -2.744 2.541 1.00 95.81 95 HIS A CA 1
ATOM 761 C C . HIS A 1 95 ? -10.093 -1.446 1.789 1.00 95.81 95 HIS A C 1
ATOM 763 O O . HIS A 1 95 ? -10.891 -0.508 1.816 1.00 95.81 95 HIS A O 1
ATOM 769 N N . TYR A 1 96 ? -8.972 -1.394 1.075 1.00 95.38 96 TYR A N 1
ATOM 770 C CA . TYR A 1 96 ? -8.595 -0.234 0.269 1.00 95.38 96 TYR A CA 1
ATOM 771 C C . TYR A 1 96 ? -8.147 -0.681 -1.113 1.00 95.38 96 TYR A C 1
ATOM 773 O O . TYR A 1 96 ? -7.399 -1.648 -1.243 1.00 95.38 96 TYR A O 1
ATOM 781 N N . LEU A 1 97 ? -8.560 0.055 -2.135 1.00 93.88 97 LEU A N 1
ATOM 782 C CA . LEU A 1 97 ? -8.350 -0.277 -3.534 1.00 93.88 97 LEU A CA 1
ATOM 783 C C . LEU A 1 97 ? -7.905 0.959 -4.308 1.00 93.88 97 LEU A C 1
ATOM 785 O O . LEU A 1 97 ? -8.490 2.032 -4.163 1.00 93.88 97 LEU A O 1
ATOM 789 N N . SER A 1 98 ? -6.900 0.808 -5.165 1.00 91.19 98 SER A N 1
ATOM 790 C CA . SER A 1 98 ? -6.533 1.843 -6.125 1.00 91.19 98 SER A CA 1
ATOM 791 C C . SER A 1 98 ? -7.069 1.513 -7.511 1.00 91.19 98 SER A C 1
ATOM 793 O O . SER A 1 98 ? -6.901 0.397 -7.985 1.00 91.19 98 SER A O 1
ATOM 795 N N . LEU A 1 99 ? -7.627 2.511 -8.194 1.00 86.88 99 LEU A N 1
ATOM 796 C CA . LEU A 1 99 ? -7.968 2.421 -9.619 1.00 86.88 99 LEU A CA 1
ATOM 797 C C . LEU A 1 99 ? -6.730 2.478 -10.539 1.00 86.88 99 LEU A C 1
ATOM 799 O O . LEU A 1 99 ? -6.835 2.224 -11.737 1.00 86.88 99 LEU A O 1
ATOM 803 N N . GLY A 1 100 ? -5.559 2.788 -9.973 1.00 70.31 100 GLY A N 1
ATOM 804 C CA . GLY A 1 100 ? -4.308 2.998 -10.689 1.00 70.31 100 GLY A CA 1
ATOM 805 C C . GLY A 1 100 ? -4.123 4.444 -11.152 1.00 70.31 100 GLY A C 1
ATOM 806 O O . GLY A 1 100 ? -5.082 5.133 -11.491 1.00 70.31 100 GLY A O 1
ATOM 807 N N . LEU A 1 101 ? -2.867 4.909 -11.183 1.00 62.69 101 LEU A N 1
ATOM 808 C CA . LEU A 1 101 ? -2.526 6.234 -11.709 1.00 62.69 101 LEU A CA 1
ATOM 809 C C . LEU A 1 101 ? -2.947 6.320 -13.185 1.00 62.69 101 LEU A C 1
ATOM 811 O O . LEU A 1 101 ? -2.265 5.802 -14.068 1.00 62.69 101 LEU A O 1
ATOM 815 N N . SER A 1 102 ? -4.063 6.997 -13.459 1.00 49.38 102 SER A N 1
ATOM 816 C CA . SER A 1 102 ? -4.494 7.384 -14.804 1.00 49.38 102 SER A CA 1
ATOM 817 C C . SER A 1 102 ? -3.659 8.571 -15.296 1.00 49.38 102 SER A C 1
ATOM 819 O O . SER A 1 102 ? -4.175 9.651 -15.565 1.00 49.38 102 SER A O 1
ATOM 821 N N . GLY A 1 103 ? -2.339 8.412 -15.325 1.00 41.72 103 GLY A N 1
ATOM 822 C CA . GLY A 1 103 ? -1.435 9.385 -15.917 1.00 41.72 103 GLY A CA 1
ATOM 823 C C . GLY A 1 103 ? -1.290 9.099 -17.402 1.00 41.72 103 GLY A C 1
ATOM 824 O O . GLY A 1 103 ? -0.280 8.532 -17.811 1.00 41.72 103 GLY A O 1
ATOM 825 N N . SER A 1 104 ? -2.283 9.466 -18.214 1.00 33.59 104 SER A N 1
ATOM 826 C CA . SER A 1 104 ? -2.009 9.767 -19.618 1.00 33.59 104 SER A CA 1
ATOM 827 C C . SER A 1 104 ? -1.137 11.019 -19.627 1.00 33.59 104 SER A C 1
ATOM 829 O O . SER A 1 104 ? -1.635 12.128 -19.452 1.00 33.59 104 SER A O 1
ATOM 831 N N . CYS A 1 105 ? 0.174 10.835 -19.748 1.00 32.88 105 CYS A N 1
ATOM 832 C CA . CYS A 1 105 ? 1.047 11.911 -20.187 1.00 32.88 105 CYS A CA 1
ATOM 833 C C . CYS A 1 105 ? 0.835 12.022 -21.696 1.00 32.88 105 CYS A C 1
ATOM 835 O O . CYS A 1 105 ? 1.382 11.216 -22.446 1.00 32.88 105 CYS A O 1
ATOM 837 N N . THR A 1 106 ? -0.049 12.931 -22.102 1.00 30.02 106 THR A N 1
ATOM 838 C CA . THR A 1 106 ? 0.093 13.609 -23.395 1.00 30.02 106 THR A CA 1
ATOM 839 C C . THR A 1 106 ? 1.422 14.342 -23.430 1.00 30.02 106 THR A C 1
ATOM 841 O O . THR A 1 106 ? 1.766 14.917 -22.368 1.00 30.02 106 THR A O 1
#

Solvent-accessible surface area (backbone atoms 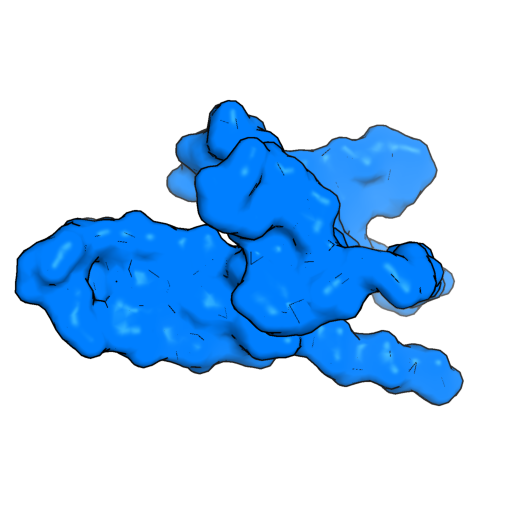only — not comparable to full-atom values): 6280 Å² total; per-residue (Å²): 117,69,65,37,46,79,68,65,34,36,49,72,40,86,91,75,67,22,42,37,37,38,5,53,41,97,84,70,45,80,33,24,78,47,72,48,64,86,52,92,89,57,87,72,81,81,78,59,100,72,57,43,77,91,22,46,36,66,47,82,30,47,88,90,44,90,53,74,48,78,30,63,23,59,65,54,32,52,50,53,39,47,52,35,42,76,70,76,40,65,44,46,66,32,30,31,32,18,79,43,74,85,72,78,79,125

Secondary structure 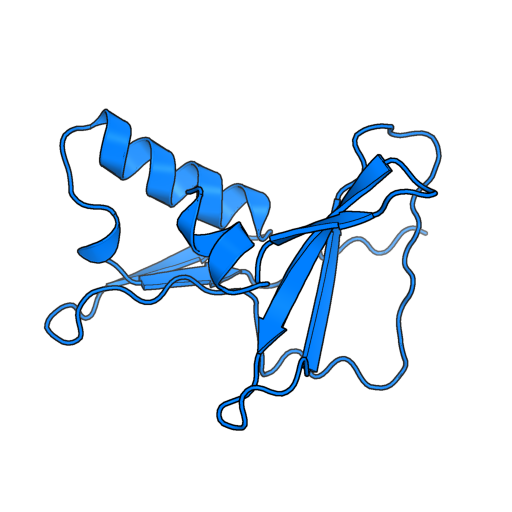(DSSP, 8-state):
-THHHHTTSEEEETTTTEEEEEEE-TTS-EEEEEEE-S-TT-------TT--TTS--EE---TT---EEEESSHHHHHHHHHHHHHTT--GGGSEEEE--------

Mean predicted aligned error: 7.39 Å

Radius of gyration: 14.1 Å; Cα contacts (8 Å, |Δi|>4): 178; chains: 1; bounding box: 36×33×40 Å

Organism: NCBI:txid170367

Nearest PDB structures (foldseek):
  8dvf-assembly1_H  TM=5.425E-01  e=2.928E-01  Escherichia phage T4
  8pfb-assembly1_B  TM=6.606E-01  e=5.231E+00  Streptococcus sanguinis
  5rvy-assembly1_B  TM=4.742E-01  e=4.025E+00  Homo sapiens
  4igl-assembly2_C  TM=5.104E-01  e=4.588E+00  Yersinia entomophaga

pLDDT: mean 80.01, std 17.17, range [30.02, 95.81]